Protein AF-A0A9E4LQP6-F1 (afdb_monomer_lite)

pLDDT: mean 94.72, std 2.85, range [87.19, 98.38]

Structure (mmCIF, N/CA/C/O backbone):
data_AF-A0A9E4LQP6-F1
#
_entry.id   AF-A0A9E4LQP6-F1
#
loop_
_atom_site.group_PDB
_atom_site.id
_atom_site.type_symbol
_atom_site.label_atom_id
_atom_site.label_alt_id
_atom_site.label_comp_id
_atom_site.label_asym_id
_atom_site.label_entity_id
_atom_site.label_seq_id
_atom_site.pdbx_PDB_ins_code
_atom_site.Cartn_x
_atom_site.Cartn_y
_atom_site.Cartn_z
_atom_site.occupancy
_atom_site.B_iso_or_equiv
_atom_site.auth_seq_id
_atom_site.auth_comp_id
_atom_site.auth_asym_id
_atom_site.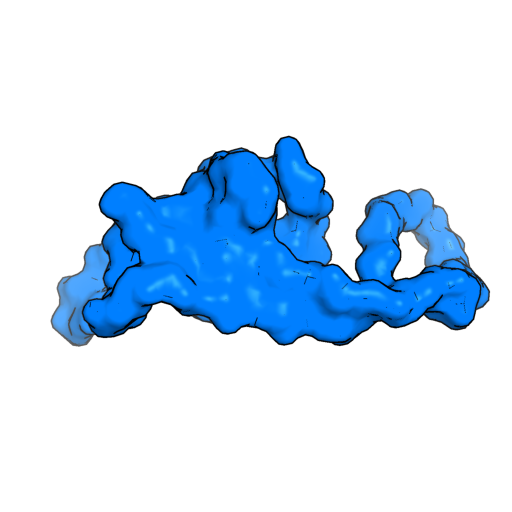auth_atom_id
_atom_site.pdbx_PDB_model_num
ATOM 1 N N . PHE A 1 1 ? -10.661 5.786 -0.090 1.00 91.56 1 PHE A N 1
ATOM 2 C CA . PH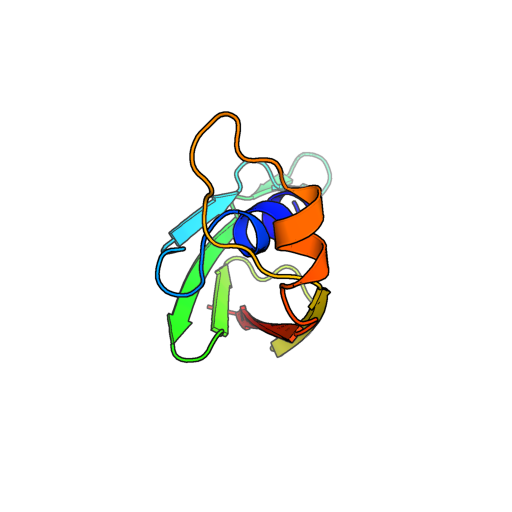E A 1 1 ? -9.595 5.317 0.818 1.00 91.56 1 PHE A CA 1
ATOM 3 C C . PHE A 1 1 ? -8.789 4.193 0.187 1.00 91.56 1 PHE A C 1
ATOM 5 O O . PHE A 1 1 ? -7.667 4.467 -0.202 1.00 91.56 1 PHE A O 1
ATOM 12 N N . PHE A 1 2 ? -9.334 2.980 0.016 1.00 92.62 2 PHE A N 1
ATOM 13 C CA . PHE A 1 2 ? -8.548 1.827 -0.457 1.00 92.62 2 PHE A CA 1
ATOM 14 C C . PHE A 1 2 ? -7.879 2.021 -1.828 1.00 92.62 2 PHE A C 1
ATOM 16 O O . PHE A 1 2 ? -6.720 1.649 -1.980 1.00 92.62 2 PHE A O 1
ATOM 23 N N . ASP A 1 3 ? -8.534 2.687 -2.783 1.00 92.06 3 ASP A N 1
ATOM 24 C CA . ASP A 1 3 ? -7.902 3.006 -4.075 1.00 92.06 3 ASP A CA 1
ATOM 25 C C . ASP A 1 3 ? -6.686 3.932 -3.905 1.00 92.06 3 ASP A C 1
ATOM 27 O O . ASP A 1 3 ? -5.632 3.713 -4.492 1.00 92.06 3 ASP A O 1
ATOM 31 N N . THR A 1 4 ? -6.797 4.942 -3.039 1.00 93.00 4 THR A N 1
ATOM 32 C CA . THR A 1 4 ? -5.697 5.863 -2.713 1.00 93.00 4 THR A CA 1
ATOM 33 C C . THR A 1 4 ? -4.596 5.169 -1.907 1.00 93.00 4 THR A C 1
ATOM 35 O O . THR A 1 4 ? -3.418 5.437 -2.120 1.00 93.00 4 THR A O 1
ATOM 38 N N . LEU A 1 5 ? -4.961 4.246 -1.013 1.00 94.81 5 LEU A N 1
ATOM 39 C CA . LEU A 1 5 ? -4.015 3.407 -0.275 1.00 94.81 5 LEU A CA 1
ATOM 40 C C . LEU A 1 5 ? -3.207 2.514 -1.229 1.00 94.81 5 LEU A C 1
ATOM 42 O O . LEU A 1 5 ? -2.002 2.358 -1.061 1.00 94.81 5 LEU A O 1
ATOM 46 N N . SER A 1 6 ? -3.846 1.978 -2.271 1.00 93.56 6 SER A N 1
ATOM 47 C CA . SER A 1 6 ? -3.149 1.230 -3.321 1.00 93.56 6 SER A CA 1
ATOM 48 C C . SER A 1 6 ? -2.095 2.090 -4.027 1.00 93.56 6 SER A C 1
ATOM 50 O O . SER A 1 6 ? -0.989 1.617 -4.281 1.00 93.56 6 SER A O 1
ATOM 52 N N . LEU A 1 7 ? -2.380 3.372 -4.288 1.00 93.25 7 LEU A N 1
ATOM 53 C CA . LEU A 1 7 ? -1.388 4.289 -4.862 1.00 93.25 7 LEU A CA 1
ATOM 54 C C . LEU A 1 7 ? -0.192 4.509 -3.926 1.00 93.25 7 LEU A C 1
ATOM 56 O O . LEU A 1 7 ? 0.942 4.482 -4.394 1.00 93.25 7 LEU A O 1
ATOM 60 N N . TYR A 1 8 ? -0.424 4.657 -2.618 1.00 93.44 8 TYR A N 1
ATOM 61 C CA . TYR A 1 8 ? 0.653 4.769 -1.624 1.00 93.44 8 TYR A CA 1
ATOM 62 C C . TYR A 1 8 ? 1.624 3.577 -1.684 1.00 93.44 8 TYR A C 1
ATOM 64 O O . TYR A 1 8 ? 2.839 3.772 -1.658 1.00 93.44 8 TYR A O 1
ATOM 72 N N . PHE A 1 9 ? 1.114 2.351 -1.847 1.00 93.31 9 PHE A N 1
ATOM 73 C CA . PHE A 1 9 ? 1.974 1.174 -1.988 1.00 93.31 9 PHE A CA 1
ATOM 74 C C . PHE A 1 9 ? 2.681 1.098 -3.346 1.00 93.31 9 PHE A C 1
ATOM 76 O O . PHE A 1 9 ? 3.847 0.717 -3.406 1.00 93.31 9 PHE A O 1
ATOM 83 N N . HIS A 1 10 ? 2.021 1.462 -4.442 1.00 92.12 10 HIS A N 1
ATOM 84 C CA . HIS A 1 10 ? 2.560 1.196 -5.779 1.00 92.12 10 HIS A CA 1
ATOM 85 C C . HIS A 1 10 ? 3.343 2.359 -6.407 1.00 92.12 10 HIS A C 1
ATOM 87 O O . HIS A 1 10 ? 4.028 2.143 -7.404 1.00 92.12 10 HIS A O 1
ATOM 93 N N . MET A 1 11 ? 3.267 3.574 -5.856 1.00 90.38 11 MET A N 1
ATOM 94 C CA . MET A 1 11 ? 3.983 4.741 -6.395 1.00 90.38 11 MET A CA 1
ATOM 95 C C . MET A 1 11 ? 5.316 5.026 -5.701 1.00 90.38 11 MET A C 1
ATOM 97 O O . MET A 1 11 ? 6.200 5.616 -6.320 1.00 90.38 11 MET A O 1
ATOM 101 N N . THR A 1 12 ? 5.470 4.598 -4.447 1.00 87.19 12 THR A N 1
ATOM 102 C CA . THR A 1 12 ? 6.680 4.832 -3.654 1.00 87.19 12 THR A CA 1
ATOM 103 C C . THR A 1 12 ? 7.315 3.493 -3.269 1.00 87.19 12 THR A C 1
ATOM 105 O O . THR A 1 12 ? 6.606 2.614 -2.758 1.00 87.19 12 THR A O 1
ATOM 108 N N . PRO A 1 13 ? 8.629 3.299 -3.497 1.00 87.25 13 PRO A N 1
ATOM 109 C CA . PRO A 1 13 ? 9.331 2.088 -3.083 1.00 87.25 13 PRO A CA 1
ATOM 110 C C . PRO A 1 13 ? 9.194 1.810 -1.583 1.00 87.25 13 PRO A C 1
ATOM 112 O O . PRO A 1 13 ? 9.139 2.727 -0.765 1.00 87.25 13 PRO A O 1
ATOM 115 N N . GLN A 1 14 ? 9.168 0.528 -1.216 1.00 87.81 14 GLN A N 1
ATOM 116 C CA . GLN A 1 14 ? 9.231 0.114 0.186 1.00 87.81 14 GLN A CA 1
ATOM 117 C C . GLN A 1 14 ? 10.522 0.636 0.841 1.00 87.81 14 GLN A C 1
ATOM 119 O O . GLN A 1 14 ? 11.602 0.519 0.266 1.00 87.81 14 GLN A O 1
ATOM 124 N N . GLY A 1 15 ? 10.403 1.166 2.058 1.00 88.56 15 GLY A N 1
ATOM 125 C CA . GLY A 1 15 ? 11.481 1.811 2.812 1.00 88.56 15 GLY A CA 1
ATOM 126 C C . GLY A 1 15 ? 11.576 3.323 2.597 1.00 88.56 15 GLY A C 1
ATOM 127 O O . GLY A 1 15 ? 12.299 3.992 3.332 1.00 88.56 15 GLY A O 1
ATOM 128 N N . GLU A 1 16 ? 10.839 3.867 1.626 1.00 90.25 16 GLU A N 1
ATOM 129 C CA . GLU A 1 16 ? 10.755 5.305 1.347 1.00 90.25 16 GLU A CA 1
ATOM 130 C C . GLU A 1 16 ? 9.343 5.867 1.589 1.00 90.25 16 GLU A C 1
ATOM 132 O O . GLU A 1 16 ? 9.100 7.051 1.360 1.00 90.25 16 GLU A O 1
ATOM 137 N N . ARG A 1 17 ? 8.388 5.040 2.040 1.00 92.00 17 ARG A N 1
ATOM 138 C CA . ARG A 1 17 ? 6.969 5.424 2.090 1.00 92.00 17 ARG A CA 1
ATOM 139 C C . ARG A 1 17 ? 6.639 6.303 3.292 1.00 92.00 17 ARG A C 1
ATOM 141 O O . ARG A 1 17 ? 5.753 7.150 3.193 1.00 92.00 17 ARG A O 1
ATOM 148 N N . GLY A 1 18 ? 7.343 6.119 4.411 1.00 92.50 18 GLY A N 1
ATOM 149 C CA . GLY A 1 18 ? 7.153 6.914 5.628 1.00 92.50 18 GLY A CA 1
ATOM 150 C C . GLY A 1 18 ? 5.706 6.892 6.140 1.00 92.50 18 GLY A C 1
ATOM 151 O O . GLY A 1 18 ? 5.015 5.878 6.024 1.00 92.50 18 GLY A O 1
ATOM 152 N N . THR A 1 19 ? 5.250 8.014 6.701 1.00 96.19 19 THR A N 1
ATOM 153 C CA . THR A 1 19 ? 3.865 8.195 7.167 1.00 96.19 19 THR A CA 1
ATOM 154 C C . THR A 1 19 ? 3.023 8.918 6.119 1.00 96.19 19 THR A C 1
ATOM 156 O O . THR A 1 19 ? 3.429 9.957 5.598 1.00 96.19 19 THR A O 1
ATOM 159 N N . ALA A 1 20 ? 1.823 8.402 5.860 1.00 96.69 20 ALA A N 1
ATOM 160 C CA . ALA A 1 20 ? 0.798 9.038 5.042 1.00 96.69 20 ALA A CA 1
ATOM 161 C C . ALA A 1 20 ? -0.485 9.274 5.848 1.00 96.69 20 ALA A C 1
ATOM 163 O O . ALA A 1 20 ? -0.874 8.442 6.665 1.00 96.69 20 ALA A O 1
ATOM 164 N N . GLU A 1 21 ? -1.168 10.385 5.571 1.00 97.75 21 GLU A N 1
ATOM 165 C CA . GLU A 1 21 ? -2.479 10.704 6.136 1.00 97.75 21 GLU A CA 1
ATOM 166 C C . GLU A 1 21 ? -3.540 10.746 5.033 1.00 97.75 21 GLU A C 1
ATOM 168 O O . GLU A 1 21 ? -3.387 11.396 3.998 1.00 97.75 21 GLU A O 1
ATOM 173 N N . PHE A 1 22 ? -4.646 10.049 5.270 1.00 97.31 22 PHE A N 1
ATOM 174 C CA . PHE A 1 22 ? -5.810 10.006 4.401 1.00 97.31 22 PHE A CA 1
ATOM 175 C C . PHE A 1 22 ? -6.946 10.729 5.110 1.00 97.31 22 PHE A C 1
ATOM 177 O O . PHE A 1 22 ? -7.600 10.168 5.987 1.00 97.31 22 PHE A O 1
ATOM 184 N N . HIS A 1 23 ? -7.158 11.991 4.751 1.00 96.81 23 HIS A N 1
ATOM 185 C CA . HIS A 1 23 ? -8.200 12.821 5.346 1.00 96.81 23 HIS A CA 1
ATOM 186 C C . HIS A 1 23 ? -9.583 12.512 4.776 1.00 96.81 23 HIS A C 1
ATOM 188 O O . HIS A 1 23 ? -9.717 12.061 3.636 1.00 96.81 23 HIS A O 1
ATOM 194 N N . ASN A 1 24 ? -10.611 12.860 5.550 1.00 96.38 24 ASN A N 1
ATOM 195 C CA . ASN A 1 24 ? -12.015 12.794 5.144 1.00 96.38 24 ASN A CA 1
ATOM 196 C C . ASN A 1 24 ? -12.434 11.383 4.683 1.00 96.38 24 ASN A C 1
ATOM 198 O O . ASN A 1 24 ? -13.141 11.227 3.688 1.00 96.38 24 ASN A O 1
ATOM 202 N N . VAL A 1 25 ? -11.936 10.337 5.356 1.00 96.81 25 VAL A N 1
ATOM 203 C CA . VAL A 1 25 ? -12.336 8.955 5.079 1.00 96.81 25 VAL A CA 1
ATOM 204 C C . VAL A 1 25 ? -13.680 8.700 5.760 1.00 96.81 25 VAL A C 1
ATOM 206 O O . VAL A 1 25 ? -13.732 8.739 6.991 1.00 96.81 25 VAL A O 1
ATOM 209 N N . PRO A 1 26 ? -14.758 8.403 5.013 1.00 94.88 26 PRO A N 1
ATOM 210 C CA . PRO A 1 26 ? -16.069 8.209 5.618 1.00 94.88 26 PRO A CA 1
ATOM 211 C C . PRO A 1 26 ? -16.096 6.953 6.486 1.00 94.88 26 PRO A C 1
ATOM 213 O O . PRO A 1 26 ? -15.797 5.855 6.008 1.00 94.88 26 PRO A O 1
ATOM 216 N N . ARG A 1 27 ? -16.495 7.107 7.750 1.00 92.81 27 ARG A N 1
ATOM 217 C CA . ARG A 1 27 ? -16.751 5.997 8.681 1.00 92.81 27 ARG A CA 1
ATOM 218 C C . ARG A 1 27 ? -18.248 5.752 8.857 1.00 92.81 27 ARG A C 1
ATOM 220 O O . ARG A 1 27 ? -18.672 4.603 8.968 1.00 92.81 27 ARG A O 1
ATOM 227 N N . ALA A 1 28 ? -19.045 6.818 8.847 1.00 92.81 28 ALA A N 1
ATOM 228 C CA . ALA A 1 28 ? -20.502 6.776 8.815 1.00 92.81 28 ALA A CA 1
ATOM 229 C C . ALA A 1 28 ? -21.059 8.045 8.146 1.00 92.81 28 ALA A C 1
ATOM 231 O O . ALA A 1 28 ? -20.321 8.951 7.768 1.00 92.81 28 ALA A O 1
ATOM 232 N N . VAL A 1 29 ? -22.381 8.124 7.980 1.00 94.06 29 VAL A N 1
ATOM 233 C CA . VAL A 1 29 ? -23.025 9.321 7.417 1.00 94.06 29 VAL A CA 1
ATOM 234 C C . VAL A 1 29 ? -22.751 10.528 8.319 1.00 94.06 29 VAL A C 1
ATOM 236 O O . VAL A 1 29 ? -23.194 10.554 9.464 1.00 94.06 29 VAL A O 1
ATOM 239 N N . GLY A 1 30 ? -22.050 11.528 7.779 1.00 95.38 30 GLY A N 1
ATOM 240 C CA . GLY A 1 30 ? -21.681 12.748 8.504 1.00 95.38 30 GLY A CA 1
ATOM 241 C C . GLY A 1 30 ? -20.522 12.580 9.492 1.00 95.38 30 GLY A C 1
ATOM 242 O O . GLY A 1 30 ? -20.299 13.479 10.298 1.00 95.38 30 GLY A O 1
ATOM 243 N N . ASP A 1 31 ? -19.811 11.452 9.445 1.00 95.88 31 ASP A N 1
ATOM 244 C CA . ASP A 1 31 ? -18.670 11.145 10.306 1.00 95.88 31 ASP A CA 1
ATOM 245 C C . ASP A 1 31 ? -17.502 10.650 9.452 1.00 95.88 31 ASP A C 1
ATOM 247 O O . ASP A 1 31 ? -17.490 9.511 8.971 1.00 95.88 31 ASP A O 1
ATOM 251 N N . ASP A 1 32 ? -16.521 11.531 9.295 1.00 97.31 32 ASP A N 1
ATOM 252 C CA . ASP A 1 32 ? -15.284 11.260 8.585 1.00 97.31 32 ASP A CA 1
ATOM 253 C C . ASP A 1 32 ? -14.119 11.190 9.571 1.00 97.31 32 ASP A C 1
ATOM 255 O O . ASP A 1 32 ? -14.110 11.842 10.618 1.00 97.31 32 ASP A O 1
ATOM 259 N N . VAL A 1 33 ? -13.094 10.425 9.210 1.00 97.56 33 VAL A N 1
ATOM 260 C CA . VAL A 1 33 ? -11.880 10.278 10.007 1.00 97.56 33 VAL A CA 1
ATOM 261 C C . VAL A 1 33 ? -10.635 10.477 9.151 1.00 97.56 33 VAL A C 1
ATOM 263 O O . VAL A 1 33 ? -10.648 10.251 7.940 1.00 97.56 33 VAL A O 1
ATOM 266 N N . THR A 1 34 ? -9.548 10.915 9.780 1.00 98.19 34 THR A N 1
ATOM 267 C CA . THR A 1 34 ? -8.216 10.838 9.176 1.00 98.19 34 THR A CA 1
ATOM 268 C C . THR A 1 34 ? -7.625 9.480 9.520 1.00 98.19 34 THR A C 1
ATOM 270 O O . THR A 1 34 ? -7.519 9.156 10.699 1.00 98.19 34 THR A O 1
ATOM 273 N N . ILE A 1 35 ? -7.251 8.701 8.506 1.00 98.25 35 ILE A N 1
ATOM 274 C CA . ILE A 1 35 ? -6.490 7.462 8.691 1.00 98.25 35 ILE A CA 1
ATOM 275 C C . ILE A 1 35 ? -5.016 7.755 8.447 1.00 98.25 35 ILE A C 1
ATOM 277 O O . ILE A 1 35 ? -4.658 8.242 7.378 1.00 98.25 35 ILE A O 1
ATOM 281 N N . SER A 1 36 ? -4.169 7.443 9.417 1.00 98.25 36 SER A N 1
ATOM 282 C CA . SER A 1 36 ? -2.717 7.437 9.282 1.00 98.25 36 SER A CA 1
ATOM 283 C C . SER A 1 36 ? -2.231 6.037 8.912 1.00 98.25 36 SER A C 1
ATOM 285 O O . SER A 1 36 ? -2.771 5.036 9.384 1.00 98.25 36 SER A O 1
ATOM 287 N N . VAL A 1 37 ? -1.237 5.968 8.030 1.00 97.75 37 VAL A N 1
ATOM 288 C CA . VAL A 1 37 ? -0.537 4.737 7.654 1.00 97.75 37 VAL A CA 1
ATOM 289 C C . VAL A 1 37 ? 0.953 4.996 7.782 1.00 97.75 37 VAL A C 1
ATOM 291 O O . VAL A 1 37 ? 1.478 5.862 7.084 1.00 97.75 37 VAL A O 1
ATOM 294 N N . THR A 1 38 ? 1.630 4.262 8.660 1.00 97.38 38 THR A N 1
ATOM 295 C CA . THR A 1 38 ? 3.066 4.423 8.910 1.00 97.38 38 THR A CA 1
ATOM 296 C C . THR A 1 38 ? 3.813 3.157 8.531 1.00 97.38 38 THR A C 1
ATOM 298 O O . THR A 1 38 ? 3.467 2.059 8.965 1.00 97.38 38 THR A O 1
ATOM 301 N N . GLU A 1 39 ? 4.845 3.313 7.705 1.00 96.94 39 GLU A N 1
ATOM 302 C CA . GLU A 1 39 ? 5.744 2.221 7.353 1.00 96.94 39 GLU A CA 1
ATOM 303 C C . GLU A 1 39 ? 6.565 1.749 8.560 1.00 96.94 39 GLU A C 1
ATOM 305 O O . GLU A 1 39 ? 7.274 2.530 9.198 1.00 96.94 39 GLU A O 1
ATOM 310 N N . ALA A 1 40 ? 6.508 0.446 8.823 1.00 94.69 40 ALA A N 1
ATOM 311 C CA . ALA A 1 40 ? 7.321 -0.260 9.800 1.00 94.69 40 ALA A CA 1
ATOM 312 C C . ALA A 1 40 ? 8.263 -1.266 9.094 1.00 94.69 40 ALA A C 1
ATOM 314 O O . ALA A 1 40 ? 8.121 -1.548 7.897 1.00 94.69 40 ALA A O 1
ATOM 315 N N . PRO A 1 41 ? 9.267 -1.826 9.799 1.00 90.94 41 PRO A N 1
ATOM 316 C CA . PRO A 1 41 ? 10.168 -2.816 9.214 1.00 90.94 41 PRO A CA 1
ATOM 317 C C . PRO A 1 41 ? 9.434 -4.045 8.652 1.00 90.94 41 PRO A C 1
ATOM 319 O O . PRO A 1 41 ? 8.351 -4.407 9.102 1.00 90.94 41 PRO A O 1
ATOM 322 N N . ALA A 1 42 ? 10.074 -4.734 7.703 1.00 90.06 42 ALA A N 1
ATOM 323 C CA . ALA A 1 42 ? 9.596 -6.003 7.140 1.00 90.06 42 ALA A CA 1
ATOM 324 C C . ALA A 1 42 ? 8.208 -5.943 6.456 1.00 90.06 42 ALA A C 1
ATOM 326 O O . ALA A 1 42 ? 7.418 -6.875 6.582 1.00 90.06 42 ALA A O 1
ATOM 327 N N . ALA A 1 43 ? 7.938 -4.870 5.698 1.00 92.31 43 ALA A N 1
ATOM 328 C CA . ALA A 1 43 ? 6.702 -4.675 4.922 1.00 92.31 43 ALA A CA 1
ATOM 329 C C . ALA A 1 43 ? 5.416 -4.657 5.773 1.00 92.31 43 ALA A C 1
ATOM 331 O O . ALA A 1 43 ? 4.325 -4.986 5.296 1.00 92.31 43 ALA A O 1
ATOM 332 N N . VAL A 1 44 ? 5.555 -4.261 7.038 1.00 96.69 44 VAL A N 1
ATOM 333 C CA . VAL A 1 44 ? 4.441 -4.022 7.951 1.00 96.69 44 VAL A CA 1
ATOM 334 C C . VAL A 1 44 ? 4.064 -2.544 7.898 1.00 96.69 44 VAL A C 1
ATOM 336 O O . VAL A 1 44 ? 4.932 -1.680 7.815 1.00 96.69 44 VAL A O 1
ATOM 339 N N . TYR A 1 45 ? 2.768 -2.254 7.947 1.00 97.62 45 TYR A N 1
ATOM 340 C CA . TYR A 1 45 ? 2.227 -0.901 7.951 1.00 97.62 45 TYR A CA 1
ATOM 341 C C . TYR A 1 45 ? 1.223 -0.764 9.090 1.00 97.62 45 TYR A C 1
ATOM 343 O O . TYR A 1 45 ? 0.211 -1.467 9.118 1.00 97.62 45 TYR A O 1
ATOM 351 N N . GLU A 1 46 ? 1.521 0.129 10.026 1.00 98.12 46 GLU A N 1
ATOM 352 C CA . GLU A 1 46 ? 0.640 0.474 11.141 1.00 98.12 46 GLU A CA 1
ATOM 353 C C . GLU A 1 46 ? -0.448 1.427 10.643 1.00 98.12 46 GLU A C 1
ATOM 355 O O . GLU A 1 46 ? -0.144 2.415 9.972 1.00 98.12 46 GLU A O 1
ATOM 360 N N . VAL A 1 47 ? -1.713 1.120 10.934 1.00 98.19 47 VAL A N 1
ATOM 361 C CA . VAL A 1 47 ? -2.873 1.885 10.462 1.00 98.19 47 VAL A CA 1
ATOM 362 C C . VAL A 1 47 ? -3.739 2.326 11.641 1.00 98.19 47 VAL A C 1
ATOM 364 O O . VAL A 1 47 ? -4.194 1.485 12.424 1.00 98.19 47 VAL A O 1
ATOM 367 N N . ASP A 1 48 ? -4.024 3.628 11.723 1.00 97.81 48 ASP A N 1
ATOM 368 C CA . ASP A 1 48 ? -4.854 4.228 12.777 1.00 97.81 48 ASP A CA 1
ATOM 369 C C . ASP A 1 48 ? -5.799 5.326 12.242 1.00 97.81 48 ASP A C 1
ATOM 371 O O . ASP A 1 48 ? -5.314 6.303 11.669 1.00 97.81 48 ASP A O 1
ATOM 375 N N . PRO A 1 49 ? -7.132 5.209 12.423 1.00 97.06 49 PRO A N 1
ATOM 376 C CA . PRO A 1 49 ? -7.828 4.040 12.954 1.00 97.06 49 PRO A CA 1
ATOM 377 C C . PRO A 1 49 ? -7.790 2.859 11.983 1.00 97.06 49 PRO A C 1
ATOM 379 O O . PRO A 1 49 ? -7.930 3.009 10.769 1.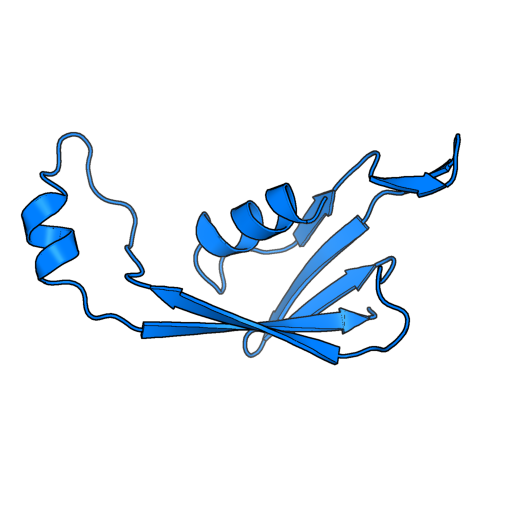00 97.06 49 PRO A O 1
ATOM 382 N N . TYR A 1 50 ? -7.673 1.656 12.543 1.00 96.75 50 TYR A N 1
ATOM 383 C CA . TYR A 1 50 ? -7.663 0.424 11.763 1.00 96.75 50 TYR A CA 1
ATOM 384 C C . TYR A 1 50 ? -9.058 0.118 11.176 1.00 96.75 50 TYR A C 1
ATOM 386 O O . TYR A 1 50 ? -10.013 -0.043 11.944 1.00 96.75 50 TYR A O 1
ATOM 394 N N . PRO A 1 51 ? -9.214 0.007 9.840 1.00 93.75 51 PRO A N 1
ATOM 395 C CA . PRO A 1 51 ? -10.530 -0.041 9.198 1.00 93.75 51 PRO A CA 1
ATOM 396 C C . PRO A 1 51 ? -11.153 -1.446 9.137 1.00 93.75 51 PRO A C 1
ATOM 398 O O . PRO A 1 51 ? -12.271 -1.591 8.644 1.00 93.75 51 PRO A O 1
ATOM 401 N N . PHE A 1 52 ? -10.459 -2.485 9.616 1.00 92.81 52 PHE A N 1
ATOM 402 C CA . PHE A 1 52 ? -10.957 -3.863 9.597 1.00 92.81 52 PHE A CA 1
ATOM 403 C C . PHE A 1 52 ? -11.312 -4.370 10.998 1.00 92.81 52 PHE A C 1
ATOM 405 O O . PHE A 1 52 ? -10.750 -3.954 12.011 1.00 92.81 52 PHE A O 1
ATOM 412 N N . ALA A 1 53 ? -12.257 -5.310 11.056 1.00 93.88 53 ALA A N 1
ATOM 413 C CA . ALA A 1 53 ? -12.732 -5.881 12.315 1.00 93.88 53 ALA A CA 1
AT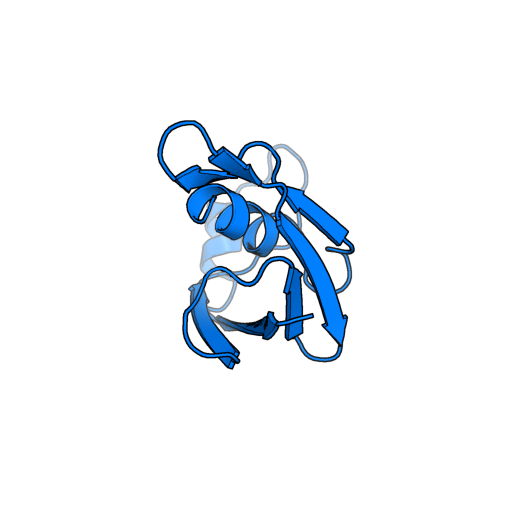OM 414 C C . ALA A 1 53 ? -11.663 -6.719 13.043 1.00 93.88 53 ALA A C 1
ATOM 416 O O . ALA A 1 53 ? -11.671 -6.796 14.271 1.00 93.88 53 ALA A O 1
ATOM 417 N N . SER A 1 54 ? -10.750 -7.339 12.295 1.00 95.94 54 SER A N 1
ATOM 418 C CA . SER A 1 54 ? -9.678 -8.193 12.812 1.00 95.94 54 SER A CA 1
ATOM 419 C C . SER A 1 54 ? -8.330 -7.661 12.364 1.00 95.94 54 SER A C 1
ATOM 421 O O . SER A 1 54 ? -8.191 -7.263 11.213 1.00 95.94 54 SER A O 1
ATOM 423 N N . ASP A 1 55 ? -7.367 -7.658 13.280 1.00 97.12 55 ASP A N 1
ATOM 424 C CA . ASP A 1 55 ? -6.008 -7.189 13.030 1.00 97.12 55 ASP A CA 1
ATOM 425 C C . ASP A 1 55 ? -5.208 -8.157 12.139 1.00 97.12 55 ASP A C 1
ATOM 427 O O . ASP A 1 55 ? -5.447 -9.367 12.153 1.00 97.12 55 ASP A O 1
ATOM 431 N N . GLY A 1 56 ? -4.234 -7.620 11.400 1.00 95.38 56 GLY A N 1
ATOM 432 C CA . GLY A 1 56 ? -3.282 -8.396 10.610 1.00 95.38 56 GLY A CA 1
ATOM 433 C C . GLY A 1 56 ? -3.771 -8.802 9.221 1.00 95.38 56 GLY A C 1
ATOM 434 O O . GLY A 1 56 ? -3.601 -9.958 8.837 1.00 95.38 56 GLY A O 1
ATOM 435 N N . LEU A 1 57 ? -4.345 -7.875 8.451 1.00 96.31 57 LEU A N 1
ATOM 436 C CA . LEU A 1 57 ? -4.615 -8.106 7.031 1.00 96.31 57 LEU A CA 1
ATOM 437 C C . LEU A 1 57 ? -3.303 -8.213 6.242 1.00 96.31 5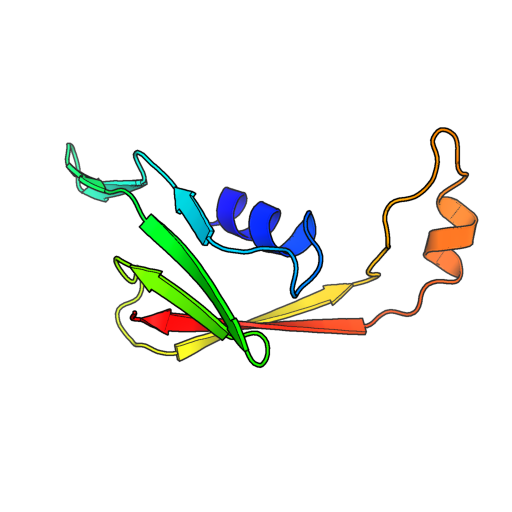7 LEU A C 1
ATOM 439 O O . LEU A 1 57 ? -2.476 -7.305 6.283 1.00 96.31 57 LEU A O 1
ATOM 443 N N . GLU A 1 58 ? -3.153 -9.280 5.465 1.00 96.69 58 GLU A N 1
ATOM 444 C CA . GLU A 1 58 ? -2.073 -9.435 4.492 1.00 96.69 58 GLU A CA 1
ATOM 445 C C . GLU A 1 58 ? -2.628 -9.293 3.072 1.00 96.69 58 GLU A C 1
ATOM 447 O O . GLU A 1 58 ? -3.657 -9.882 2.732 1.00 96.69 58 GLU A O 1
ATOM 452 N N . VAL A 1 59 ? -1.954 -8.491 2.249 1.00 94.19 59 VAL A N 1
ATOM 453 C CA . VAL A 1 59 ? -2.293 -8.277 0.841 1.00 94.19 59 VAL A CA 1
ATOM 454 C C . VAL A 1 59 ? -1.059 -8.577 0.007 1.00 94.19 59 VAL A C 1
ATOM 456 O O . VAL A 1 59 ? 0.017 -8.048 0.280 1.00 94.19 59 VAL A O 1
ATOM 459 N N . ALA A 1 60 ? -1.224 -9.410 -1.017 1.00 94.94 60 ALA A N 1
ATOM 460 C CA . ALA A 1 60 ? -0.181 -9.720 -1.981 1.00 94.94 60 ALA A CA 1
ATOM 461 C C . ALA A 1 60 ? -0.604 -9.246 -3.373 1.00 94.94 60 ALA A C 1
ATOM 463 O O . ALA A 1 60 ? -1.724 -9.512 -3.816 1.00 94.94 60 ALA A O 1
ATOM 464 N N . THR A 1 61 ? 0.312 -8.572 -4.057 1.00 93.81 61 THR A N 1
ATOM 465 C CA . THR A 1 61 ? 0.164 -8.155 -5.450 1.00 93.81 61 THR A CA 1
ATOM 466 C C . THR A 1 61 ? 1.270 -8.819 -6.256 1.00 93.81 61 THR A C 1
ATOM 468 O O . THR A 1 61 ? 2.422 -8.815 -5.835 1.00 93.81 61 THR A O 1
ATOM 471 N N . GLU A 1 62 ? 0.932 -9.386 -7.410 1.00 95.94 62 GLU A N 1
ATOM 472 C CA . GLU A 1 62 ? 1.907 -9.896 -8.375 1.00 95.94 62 GLU A CA 1
ATOM 473 C C . GLU A 1 62 ? 2.033 -8.902 -9.534 1.00 95.94 62 GLU A C 1
ATOM 475 O O . GLU A 1 62 ? 1.031 -8.383 -10.037 1.00 95.94 62 GLU A O 1
ATOM 480 N N . GLY A 1 63 ? 3.258 -8.617 -9.970 1.00 93.94 63 GLY A N 1
ATOM 481 C CA . GLY A 1 63 ? 3.474 -7.670 -11.056 1.00 93.94 63 GLY A CA 1
ATOM 482 C C . GLY A 1 63 ? 4.934 -7.450 -11.419 1.00 93.94 63 GLY A C 1
ATOM 483 O O . GLY A 1 63 ? 5.837 -8.123 -10.933 1.00 93.94 63 GLY A O 1
ATOM 484 N N . ARG A 1 64 ? 5.160 -6.487 -12.316 1.00 94.62 64 ARG A N 1
ATOM 485 C CA . ARG A 1 64 ? 6.498 -6.039 -12.714 1.00 94.62 64 ARG A CA 1
ATOM 486 C C . ARG A 1 64 ? 6.792 -4.722 -12.016 1.00 94.62 64 ARG A C 1
ATOM 488 O O . ARG A 1 64 ? 6.239 -3.689 -12.388 1.00 94.62 64 ARG A O 1
ATOM 495 N N . TYR A 1 65 ? 7.639 -4.773 -10.999 1.00 90.62 65 TYR A N 1
ATOM 496 C CA . TYR A 1 65 ? 7.999 -3.602 -10.208 1.00 90.62 65 TYR A CA 1
ATOM 497 C C . TYR A 1 65 ? 9.153 -2.862 -10.871 1.00 90.62 65 TYR A C 1
ATOM 499 O O . TYR A 1 65 ? 10.202 -3.438 -11.158 1.00 90.62 65 TYR A O 1
ATOM 507 N N . LEU A 1 66 ? 8.941 -1.577 -11.138 1.00 90.06 66 LEU A N 1
ATOM 508 C CA . LEU A 1 66 ? 9.898 -0.729 -11.834 1.00 90.06 66 LEU A CA 1
ATOM 509 C C . LEU A 1 66 ? 10.387 0.376 -10.907 1.00 90.06 66 LEU A C 1
ATOM 511 O O . LEU A 1 66 ? 9.593 1.037 -10.242 1.00 90.06 66 LEU A O 1
ATOM 515 N N . ALA A 1 67 ? 11.695 0.622 -10.925 1.00 87.44 67 ALA A N 1
ATOM 516 C CA . ALA A 1 67 ? 12.230 1.890 -10.453 1.00 87.44 67 ALA A CA 1
ATOM 517 C C . ALA A 1 67 ? 11.818 3.022 -11.419 1.00 87.44 67 ALA A C 1
ATOM 519 O O . ALA A 1 67 ? 11.595 2.747 -12.609 1.00 87.44 67 ALA A O 1
ATOM 520 N N . PRO A 1 68 ? 11.752 4.283 -10.952 1.00 88.56 68 PRO A N 1
ATOM 521 C CA . PRO A 1 68 ? 11.499 5.431 -11.816 1.00 88.56 68 PRO A CA 1
ATOM 522 C C . PRO A 1 68 ? 12.423 5.438 -13.040 1.00 88.56 68 PRO A C 1
ATOM 524 O O . PRO A 1 68 ? 13.635 5.260 -12.916 1.00 88.56 68 PRO A O 1
ATOM 527 N N . GLN A 1 69 ? 11.844 5.628 -14.225 1.00 92.81 69 GLN A N 1
ATOM 528 C CA . GLN A 1 69 ? 12.585 5.677 -15.485 1.00 92.81 69 GLN A CA 1
ATOM 529 C C . GLN A 1 69 ? 12.828 7.132 -15.909 1.00 92.81 69 GLN A C 1
ATOM 531 O O . GLN A 1 69 ? 11.995 7.996 -15.615 1.00 92.81 69 GLN A O 1
ATOM 536 N N . PRO A 1 70 ? 13.933 7.430 -16.617 1.00 95.88 70 PRO A N 1
ATOM 537 C CA . PRO A 1 70 ? 14.128 8.734 -17.238 1.00 95.88 70 PRO A CA 1
ATOM 538 C C . PRO A 1 70 ? 12.964 9.104 -18.175 1.00 95.88 70 PRO A C 1
ATOM 540 O O . PRO A 1 70 ? 12.354 8.205 -18.770 1.00 95.88 70 PRO A O 1
ATOM 543 N N . PRO A 1 71 ? 12.676 10.404 -18.366 1.00 96.06 71 PRO A N 1
ATOM 544 C CA . PRO A 1 71 ? 11.736 10.852 -19.390 1.00 96.06 71 PRO A CA 1
ATOM 545 C C . PRO A 1 71 ? 12.063 10.252 -20.765 1.00 96.06 71 PRO A C 1
ATOM 547 O O . PRO A 1 71 ? 13.228 10.011 -21.075 1.00 96.06 71 PRO A O 1
ATOM 550 N N . ASP A 1 72 ? 11.026 9.998 -21.566 1.00 96.50 72 ASP A N 1
ATOM 551 C CA . ASP A 1 72 ? 11.113 9.447 -22.929 1.00 96.50 72 ASP A CA 1
ATOM 552 C C . ASP A 1 72 ? 11.716 8.029 -23.048 1.00 96.50 72 ASP A C 1
ATOM 554 O O . ASP A 1 72 ? 11.984 7.555 -24.153 1.00 96.50 72 ASP A O 1
ATOM 558 N N . THR A 1 73 ? 11.890 7.312 -21.930 1.00 97.44 73 THR A N 1
ATOM 559 C CA . THR A 1 73 ? 12.285 5.894 -21.946 1.00 97.44 73 THR A CA 1
ATOM 560 C C . THR A 1 73 ? 11.219 5.048 -22.644 1.00 97.44 73 THR A C 1
ATOM 562 O O . THR A 1 73 ? 10.048 5.078 -22.260 1.00 97.44 73 THR A O 1
ATOM 565 N N . ASP A 1 74 ? 11.623 4.230 -23.621 1.00 96.94 74 ASP A N 1
ATOM 566 C CA . ASP A 1 74 ? 10.753 3.187 -24.170 1.00 96.94 74 ASP A CA 1
ATOM 567 C C . ASP A 1 74 ? 10.539 2.091 -23.116 1.00 96.94 74 ASP A C 1
ATOM 569 O O . ASP A 1 74 ? 11.421 1.276 -22.832 1.00 96.94 74 ASP A O 1
ATOM 573 N N . LEU A 1 75 ? 9.354 2.092 -22.508 1.00 95.88 75 LEU A N 1
ATOM 574 C CA . LEU A 1 75 ? 9.002 1.158 -21.443 1.00 95.88 75 LEU A CA 1
ATOM 575 C C . LEU A 1 75 ? 8.745 -0.262 -21.952 1.00 95.88 75 LEU A C 1
ATOM 577 O O . LEU A 1 75 ? 8.791 -1.189 -21.147 1.00 95.88 75 LEU A O 1
ATOM 581 N N . ALA A 1 76 ? 8.477 -0.471 -23.245 1.00 96.69 76 ALA A N 1
ATOM 582 C CA . ALA A 1 76 ? 8.146 -1.795 -23.768 1.00 96.69 76 ALA A CA 1
ATOM 583 C C . ALA A 1 76 ? 9.267 -2.836 -23.547 1.00 96.69 76 ALA A C 1
ATOM 585 O O . ALA A 1 76 ? 8.987 -3.883 -22.951 1.00 96.69 76 ALA A O 1
ATOM 586 N N . PRO A 1 77 ? 10.533 -2.588 -23.946 1.00 97.19 77 PRO A N 1
ATOM 587 C CA . PRO A 1 77 ? 11.625 -3.522 -23.679 1.00 97.19 77 PRO A CA 1
ATOM 588 C C . PRO A 1 77 ? 11.956 -3.635 -22.186 1.00 97.19 77 PRO A C 1
ATOM 590 O O . PRO A 1 77 ? 12.306 -4.723 -21.731 1.00 97.19 77 PRO A O 1
ATOM 593 N N . VAL A 1 78 ? 11.809 -2.549 -21.417 1.00 97.06 78 VAL A N 1
ATOM 594 C CA . VAL A 1 78 ? 12.034 -2.555 -19.962 1.00 97.06 78 VAL A CA 1
ATOM 595 C C . VAL A 1 78 ? 11.046 -3.505 -19.290 1.00 97.06 78 VAL A C 1
ATOM 597 O O . VAL A 1 78 ? 11.457 -4.459 -18.638 1.00 97.06 78 VAL A O 1
ATOM 600 N N . LEU A 1 79 ? 9.748 -3.314 -19.536 1.00 95.56 79 LEU A N 1
ATOM 601 C CA . LEU A 1 79 ? 8.689 -4.176 -19.018 1.00 95.56 79 LEU A CA 1
ATOM 602 C C . LEU A 1 79 ? 8.889 -5.630 -19.439 1.00 95.56 79 LEU A C 1
ATOM 604 O O . LEU A 1 79 ? 8.721 -6.514 -18.609 1.00 95.56 79 LEU A O 1
ATOM 608 N N . ALA A 1 80 ? 9.266 -5.897 -20.693 1.00 96.56 80 ALA A N 1
ATOM 609 C CA . ALA A 1 80 ? 9.498 -7.261 -21.165 1.00 96.56 80 ALA A CA 1
ATOM 610 C C . ALA A 1 80 ? 10.627 -7.969 -20.393 1.00 96.56 80 ALA A C 1
ATOM 612 O O . ALA A 1 80 ? 10.499 -9.156 -20.081 1.00 96.56 80 ALA A O 1
ATOM 613 N N . ALA A 1 81 ? 11.697 -7.239 -20.061 1.00 96.50 81 ALA A N 1
ATOM 614 C CA . ALA A 1 81 ? 12.861 -7.755 -19.346 1.00 96.50 81 ALA A CA 1
ATOM 615 C C . ALA A 1 81 ? 12.679 -7.826 -17.818 1.00 96.50 81 ALA A C 1
ATOM 617 O O . ALA A 1 81 ? 13.321 -8.654 -17.173 1.00 96.50 81 ALA A O 1
ATOM 618 N N . THR A 1 82 ? 11.820 -6.990 -17.226 1.00 96.62 82 THR A N 1
ATOM 619 C CA . THR A 1 82 ? 11.579 -6.977 -15.774 1.00 96.62 82 THR A CA 1
ATOM 620 C C . THR A 1 82 ? 10.858 -8.248 -15.331 1.00 96.62 82 THR A C 1
ATOM 622 O O . THR A 1 82 ? 9.762 -8.498 -15.828 1.00 96.62 82 THR A O 1
ATOM 625 N N . PRO A 1 83 ? 11.399 -9.044 -14.394 1.00 96.62 83 PRO A N 1
ATOM 626 C CA . PRO A 1 83 ? 10.720 -10.240 -13.913 1.00 96.62 83 PRO A CA 1
ATOM 627 C C . PRO A 1 83 ? 9.392 -9.893 -13.233 1.00 96.62 83 PRO A C 1
ATOM 629 O O . PRO A 1 83 ? 9.208 -8.803 -12.691 1.00 96.62 83 PRO A O 1
ATOM 632 N N . VAL A 1 84 ? 8.465 -10.845 -13.274 1.00 96.75 84 VAL A N 1
ATOM 633 C CA . VAL A 1 84 ? 7.293 -10.803 -12.402 1.00 96.75 84 VAL A CA 1
ATOM 634 C C . VAL A 1 84 ? 7.752 -11.184 -11.000 1.00 96.75 84 VAL A C 1
ATOM 636 O O . VAL A 1 84 ? 8.491 -12.155 -10.840 1.00 96.75 84 VAL A O 1
ATOM 639 N N . ASP A 1 85 ? 7.328 -10.409 -10.016 1.00 94.75 85 ASP A N 1
ATOM 640 C CA . ASP A 1 85 ? 7.600 -10.641 -8.604 1.00 94.75 85 ASP A CA 1
ATOM 641 C C . ASP A 1 85 ? 6.310 -10.451 -7.796 1.00 94.75 85 ASP A C 1
ATOM 643 O O . ASP A 1 85 ? 5.299 -9.973 -8.319 1.00 94.75 85 ASP A O 1
ATOM 647 N N . THR A 1 86 ? 6.337 -10.827 -6.521 1.00 94.56 86 THR A N 1
ATOM 648 C CA . THR A 1 86 ? 5.235 -10.620 -5.580 1.00 94.56 86 THR A CA 1
ATOM 649 C C . THR A 1 86 ? 5.643 -9.625 -4.505 1.00 94.56 86 THR A C 1
ATOM 651 O O . THR A 1 86 ? 6.611 -9.837 -3.778 1.00 94.56 86 THR A O 1
ATOM 654 N N . GLN A 1 87 ? 4.862 -8.560 -4.353 1.00 92.31 87 GLN A N 1
ATOM 655 C CA . GLN A 1 87 ? 4.947 -7.676 -3.199 1.00 92.31 87 GLN A CA 1
ATOM 656 C C . GLN A 1 87 ? 3.872 -8.052 -2.188 1.00 92.31 87 GLN A C 1
ATOM 658 O O . GLN A 1 87 ? 2.685 -8.056 -2.513 1.00 92.31 87 GLN A O 1
ATOM 663 N N . THR A 1 88 ? 4.289 -8.282 -0.948 1.00 94.81 88 THR A N 1
ATOM 664 C CA . THR A 1 88 ? 3.382 -8.478 0.184 1.00 94.81 88 THR A CA 1
ATOM 665 C C . THR A 1 88 ? 3.426 -7.258 1.091 1.00 94.81 88 THR A C 1
ATOM 667 O O . THR A 1 88 ? 4.502 -6.754 1.406 1.00 94.81 88 THR A O 1
ATOM 670 N N . VAL A 1 89 ? 2.258 -6.798 1.529 1.00 95.56 89 VAL A N 1
ATOM 671 C CA . VAL A 1 89 ? 2.104 -5.784 2.573 1.00 95.56 89 VAL A CA 1
ATOM 672 C C . VAL A 1 89 ? 1.233 -6.341 3.689 1.00 95.56 89 VAL A C 1
ATOM 674 O O . VAL A 1 89 ? 0.202 -6.970 3.436 1.00 95.56 89 VAL A O 1
ATOM 677 N N . ARG A 1 90 ? 1.634 -6.101 4.936 1.00 97.38 90 ARG A N 1
ATOM 678 C CA . ARG A 1 90 ? 0.859 -6.488 6.115 1.00 97.38 90 ARG A CA 1
ATOM 679 C C . ARG A 1 90 ? 0.372 -5.247 6.844 1.00 97.38 90 ARG A C 1
ATOM 681 O O . ARG A 1 90 ? 1.177 -4.477 7.352 1.00 97.38 90 ARG A O 1
ATOM 688 N N . LEU A 1 91 ? -0.941 -5.070 6.924 1.00 98.06 91 LEU A N 1
ATOM 689 C CA . LEU A 1 91 ? -1.570 -3.977 7.658 1.00 98.06 91 LEU A CA 1
ATOM 690 C C . LEU A 1 91 ? -1.871 -4.429 9.082 1.00 98.06 91 LEU A C 1
ATOM 692 O O . LEU A 1 91 ? -2.626 -5.386 9.280 1.00 98.06 91 LEU A O 1
ATOM 696 N N . VAL A 1 92 ? -1.345 -3.710 10.064 1.00 98.38 92 VAL A N 1
ATOM 697 C CA . VAL A 1 92 ? -1.618 -3.944 11.484 1.00 98.38 92 VAL A CA 1
ATOM 698 C C . VAL A 1 92 ? -2.246 -2.712 12.118 1.00 98.38 92 VAL A C 1
ATOM 700 O O . VAL A 1 92 ? -2.070 -1.591 11.642 1.00 98.38 92 VAL A O 1
ATOM 703 N N . ARG A 1 93 ? -3.013 -2.916 13.180 1.00 97.88 93 ARG A N 1
ATOM 704 C CA . ARG A 1 93 ? -3.480 -1.839 14.049 1.00 97.88 93 ARG A CA 1
ATOM 705 C C . ARG A 1 93 ? -2.270 -1.212 14.750 1.00 97.88 93 ARG A C 1
ATOM 707 O O . ARG A 1 93 ? -1.437 -1.958 15.262 1.00 97.88 93 ARG A O 1
ATOM 714 N N . ALA A 1 94 ? -2.196 0.120 14.746 1.00 92.06 94 ALA A N 1
ATOM 715 C CA . ALA A 1 94 ? -1.212 0.864 15.538 1.00 92.06 94 ALA A CA 1
ATOM 716 C C . ALA A 1 94 ? -1.470 0.738 17.052 1.00 92.06 94 ALA A C 1
ATOM 718 O O . ALA A 1 94 ? -2.654 0.585 17.447 1.00 92.06 94 ALA A O 1
#

Sequence (94 aa):
FFDTLSLYFHMTPQGERGTAEFHNVPRAVGDDVTISVTEAPAAVYEVDPYPFASDGLEVATEGRYLAPQPPDTDLAPVLAATPVDTQTVRLVRA

Secondary structure (DSSP, 8-state):
-HHHHHHHHHHS-TTS--EEEEEEEEEETTEEEEEEEEEETTTEEEEES--SSSS-EEEEEEE---PPPPTT--HHHHHHHSPPEEEEEEEEE-

Foldseek 3Di:
DVVVVVCLPQVDDQPGSAKDWDWQCDPDV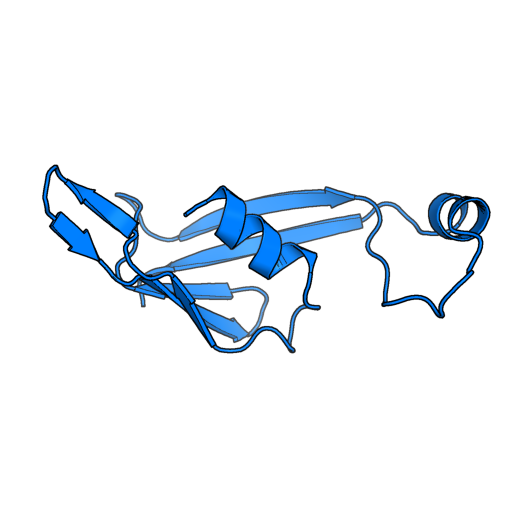VDGDIWIWGHDPPQEIAIPPDPDPDFKDKDKDKAFRDDDDDPPDPCPVVRVPGDIDMDMHIYGHD

Radius of gyration: 15.75 Å; chains: 1; bounding box: 37×24×40 Å